Protein AF-L5L578-F1 (afdb_monomer_lite)

Radius of gyration: 30.45 Å; chains: 1; bounding box: 53×89×74 Å

Secondary structure (DSSP, 8-state):
-HHHHHHHHHHHHHHHHHHHHHHHHHHHHHHHHHHHHHHHHHHHHHHHHHHTTSPTT----HHHHHHHHHHHHHHHHHHHHSS-----HHHHHHHHHHH-SSTT-SSPTT-----S-----PPPPPP-----

Sequence (132 aa):
MFGQRRSVQALELAHMLYYRSTSNNSELLSALALRAQDEHVKEALLAHSFLARRPPGAQGPPEETSRWLQSEVENWLLAQSGCEVTFNGTRALGHLQSLTPSVGMYPPLGFPKVDPSATVTSPEAAPSSDNP

Structure (mmCIF, N/CA/C/O backbone):
data_AF-L5L578-F1
#
_entry.id   AF-L5L578-F1
#
loop_
_atom_site.group_PDB
_atom_sit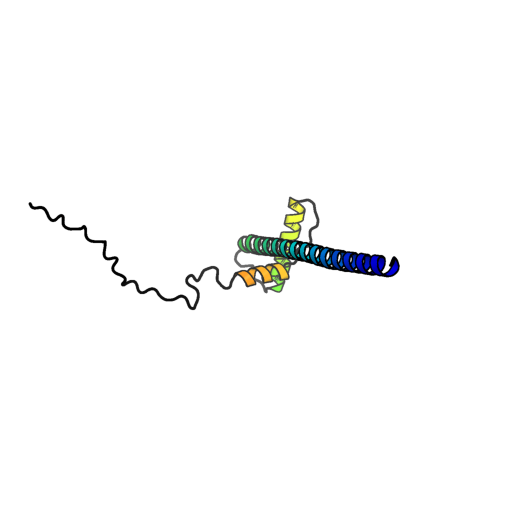e.id
_atom_site.type_symbol
_atom_site.label_atom_id
_atom_site.label_alt_id
_atom_site.label_comp_id
_atom_site.label_asym_id
_atom_site.label_entity_id
_atom_site.label_seq_id
_atom_site.pdbx_PDB_ins_code
_atom_site.Cartn_x
_atom_site.Cartn_y
_atom_site.Cartn_z
_atom_site.occupancy
_atom_site.B_iso_or_equiv
_atom_site.auth_seq_id
_atom_site.auth_comp_id
_atom_site.auth_asym_id
_atom_site.auth_atom_id
_atom_site.pdbx_PDB_model_num
ATOM 1 N N . MET A 1 1 ? 35.765 3.494 -47.975 1.00 60.72 1 MET A N 1
ATOM 2 C CA . MET A 1 1 ? 34.401 4.077 -48.019 1.00 60.72 1 MET A CA 1
ATOM 3 C C . MET A 1 1 ? 33.353 3.255 -47.257 1.00 60.72 1 MET A C 1
ATOM 5 O O . MET A 1 1 ? 32.677 3.826 -46.415 1.00 60.72 1 MET A O 1
ATOM 9 N N . PHE A 1 2 ? 33.215 1.940 -47.484 1.00 62.59 2 PHE A N 1
ATOM 10 C CA . PHE A 1 2 ? 32.187 1.116 -46.811 1.00 62.59 2 PHE A CA 1
ATOM 11 C C . PHE A 1 2 ? 32.376 0.941 -45.291 1.00 62.59 2 PHE A C 1
ATOM 13 O O . PHE A 1 2 ? 31.391 0.967 -44.559 1.00 62.59 2 PHE A O 1
ATOM 20 N N . GLY A 1 3 ? 33.618 0.818 -44.803 1.00 74.12 3 GLY A N 1
ATOM 21 C CA . GLY A 1 3 ? 33.902 0.697 -43.363 1.00 74.12 3 GLY A CA 1
ATOM 22 C C . GLY A 1 3 ? 33.492 1.933 -42.554 1.00 74.12 3 GLY A C 1
ATOM 23 O O . GLY A 1 3 ? 32.849 1.795 -41.521 1.00 74.12 3 GLY A O 1
ATOM 24 N N . GLN A 1 4 ? 33.763 3.131 -43.084 1.00 80.38 4 GLN A N 1
ATOM 25 C CA . GLN A 1 4 ? 33.389 4.408 -42.460 1.00 80.38 4 GLN A CA 1
ATOM 26 C C . GLN A 1 4 ? 31.866 4.573 -42.330 1.00 80.38 4 GLN A C 1
ATOM 28 O O . GLN A 1 4 ? 31.371 5.084 -41.336 1.00 80.38 4 GLN A O 1
ATOM 33 N N . ARG A 1 5 ? 31.096 4.134 -43.335 1.00 81.94 5 ARG A N 1
ATOM 34 C CA . ARG A 1 5 ? 29.627 4.216 -43.282 1.00 81.94 5 ARG A CA 1
ATOM 35 C C . ARG A 1 5 ? 29.043 3.242 -42.260 1.00 81.94 5 ARG A C 1
ATOM 37 O O . ARG A 1 5 ? 28.125 3.607 -41.537 1.00 81.94 5 ARG A O 1
ATOM 44 N N . ARG A 1 6 ? 29.607 2.032 -42.159 1.00 85.56 6 ARG A N 1
ATOM 45 C CA . ARG A 1 6 ? 29.201 1.045 -41.147 1.00 85.56 6 ARG A CA 1
ATOM 46 C C . ARG A 1 6 ? 29.520 1.506 -39.725 1.00 85.56 6 ARG A C 1
ATOM 48 O O . ARG A 1 6 ? 28.710 1.272 -38.838 1.00 85.56 6 ARG A O 1
ATOM 55 N N . SER A 1 7 ? 30.661 2.162 -39.501 1.00 84.94 7 SER A N 1
ATOM 56 C CA . SER A 1 7 ? 31.017 2.661 -38.167 1.00 84.94 7 SER A CA 1
ATOM 57 C C . SER A 1 7 ? 30.108 3.802 -37.708 1.00 84.94 7 SER A C 1
ATOM 59 O O . SER A 1 7 ? 29.683 3.799 -36.558 1.00 84.94 7 SER A O 1
ATOM 61 N N . VAL A 1 8 ? 29.741 4.723 -38.606 1.00 90.56 8 VAL A N 1
ATOM 62 C CA . VAL A 1 8 ? 28.771 5.791 -38.305 1.00 90.56 8 VAL A CA 1
ATOM 63 C C . VAL A 1 8 ? 27.398 5.203 -37.968 1.00 90.56 8 VAL A C 1
ATOM 65 O O . VAL A 1 8 ? 26.835 5.534 -36.931 1.00 90.56 8 VAL A O 1
ATOM 68 N N . GLN A 1 9 ? 26.906 4.255 -38.771 1.00 90.19 9 GLN A N 1
ATOM 69 C CA . GLN A 1 9 ? 25.624 3.584 -38.517 1.00 90.19 9 GLN A CA 1
ATOM 70 C C . GLN A 1 9 ? 25.616 2.799 -37.198 1.00 90.19 9 GLN A C 1
ATOM 72 O O . GLN A 1 9 ? 24.631 2.828 -36.465 1.00 90.19 9 GLN A O 1
ATOM 77 N N . ALA A 1 10 ? 26.710 2.106 -36.871 1.00 92.12 10 ALA A N 1
ATOM 78 C CA . ALA A 1 10 ? 26.834 1.388 -35.605 1.00 92.12 10 ALA A CA 1
ATOM 79 C C . ALA A 1 10 ? 26.834 2.345 -34.401 1.00 92.12 10 ALA A C 1
ATOM 81 O O . ALA A 1 10 ? 26.225 2.034 -33.380 1.00 92.12 10 ALA A O 1
ATOM 82 N N . LEU A 1 11 ? 27.473 3.514 -34.528 1.00 94.25 11 LEU A N 1
ATOM 83 C CA . LEU A 1 11 ? 27.485 4.542 -33.488 1.00 94.25 11 LEU A CA 1
ATOM 84 C C . LEU A 1 11 ? 26.102 5.183 -33.296 1.00 94.25 11 LEU A C 1
ATOM 86 O O . LEU A 1 11 ? 25.661 5.354 -32.163 1.00 94.25 11 LEU A O 1
ATOM 90 N N . GLU A 1 12 ? 25.397 5.505 -34.383 1.00 94.00 12 GLU A N 1
ATOM 91 C CA . GLU A 1 12 ? 24.021 6.018 -34.336 1.00 94.00 12 GLU A CA 1
ATOM 92 C C . GLU A 1 12 ? 23.070 5.012 -33.684 1.00 94.00 12 GLU A C 1
ATOM 94 O O . GLU A 1 12 ? 22.276 5.378 -32.815 1.00 94.00 12 GLU A O 1
ATOM 99 N N . LEU A 1 13 ? 23.188 3.731 -34.047 1.00 93.94 13 LEU A N 1
ATOM 100 C CA . LEU A 1 13 ? 22.406 2.664 -33.433 1.00 93.94 13 LEU A CA 1
ATOM 101 C C . LEU A 1 13 ? 22.742 2.515 -31.946 1.00 93.94 13 LEU A C 1
ATOM 103 O O . LEU A 1 13 ? 21.828 2.402 -31.135 1.00 93.94 13 LEU A O 1
ATOM 107 N N . ALA A 1 14 ? 24.022 2.552 -31.569 1.00 91.69 14 ALA A N 1
ATOM 108 C CA . ALA A 1 14 ? 24.434 2.480 -30.170 1.00 91.69 14 ALA A CA 1
ATOM 109 C C . ALA A 1 14 ? 23.872 3.652 -29.349 1.00 91.69 14 ALA A C 1
ATOM 111 O O . ALA A 1 14 ? 23.327 3.425 -28.270 1.00 91.69 14 ALA A O 1
ATOM 112 N N . HIS A 1 15 ? 23.921 4.881 -29.876 1.00 94.06 15 HIS A N 1
ATOM 113 C CA . HIS A 1 15 ? 23.292 6.039 -29.239 1.00 94.06 15 HIS A CA 1
ATOM 114 C C . HIS A 1 15 ? 21.777 5.869 -29.120 1.00 94.06 15 HIS A C 1
ATOM 116 O O . HIS A 1 15 ? 21.230 6.057 -28.035 1.00 94.06 15 HIS A O 1
ATOM 122 N N . MET A 1 16 ? 21.094 5.470 -30.196 1.00 93.62 16 MET A N 1
ATOM 123 C CA . MET A 1 16 ? 19.648 5.243 -30.170 1.00 93.62 16 MET A CA 1
ATOM 124 C C . MET A 1 16 ? 19.270 4.190 -29.123 1.00 93.62 16 MET A C 1
ATOM 126 O O . MET A 1 16 ? 18.361 4.417 -28.329 1.00 93.62 16 MET A O 1
ATOM 130 N N . LEU A 1 17 ? 19.971 3.053 -29.096 1.00 91.19 17 LEU A N 1
ATOM 131 C CA . LEU A 1 17 ? 19.725 1.973 -28.143 1.00 91.19 17 LEU A CA 1
ATOM 132 C C . LEU A 1 17 ? 20.005 2.414 -26.705 1.00 91.19 17 LEU A C 1
ATOM 134 O O . LEU A 1 17 ? 19.206 2.106 -25.823 1.00 91.19 17 LEU A O 1
ATOM 138 N N . TYR A 1 18 ? 21.089 3.159 -26.472 1.00 90.31 18 TYR A N 1
ATOM 139 C CA . TYR A 1 18 ? 21.411 3.710 -25.159 1.00 90.31 18 TYR A CA 1
ATOM 140 C C . TYR A 1 18 ? 20.296 4.631 -24.659 1.00 90.31 18 TYR A C 1
ATOM 142 O O . TYR A 1 18 ? 19.729 4.370 -23.602 1.00 90.31 18 TYR A O 1
ATOM 150 N N . TYR A 1 19 ? 19.917 5.646 -25.440 1.00 90.31 19 TYR A N 1
ATOM 151 C CA . TYR A 1 19 ? 18.884 6.602 -25.032 1.00 90.31 19 TYR A CA 1
ATOM 152 C C . TYR A 1 19 ? 17.493 5.974 -24.931 1.00 90.31 19 TYR A C 1
ATOM 154 O O . TYR A 1 19 ? 16.719 6.310 -24.038 1.00 90.31 19 TYR A O 1
ATOM 162 N N . ARG A 1 20 ? 17.168 5.019 -25.806 1.00 92.06 20 ARG A N 1
ATOM 163 C CA . ARG A 1 20 ? 15.906 4.280 -25.722 1.00 92.06 20 ARG A CA 1
ATOM 164 C C . ARG A 1 20 ? 15.856 3.403 -24.472 1.00 92.06 20 ARG A C 1
ATOM 166 O O . ARG A 1 20 ? 14.816 3.331 -23.826 1.00 92.06 20 ARG A O 1
ATOM 173 N N . SER A 1 21 ? 16.969 2.762 -24.121 1.00 89.44 21 SER A N 1
ATOM 174 C CA . SER A 1 21 ? 17.092 1.963 -22.901 1.00 89.44 21 SER A CA 1
ATOM 175 C C . SER A 1 21 ? 16.991 2.832 -21.648 1.00 89.44 21 SER A C 1
ATOM 177 O O . SER A 1 21 ? 16.217 2.516 -20.748 1.00 89.44 21 SER A O 1
ATOM 179 N N . THR A 1 22 ? 17.697 3.967 -21.594 1.00 88.56 22 THR A N 1
ATOM 180 C CA . THR A 1 22 ? 17.618 4.878 -20.443 1.00 88.56 22 THR A CA 1
ATOM 181 C C . THR A 1 22 ? 16.226 5.485 -20.285 1.00 88.56 22 THR A C 1
ATOM 183 O O . THR A 1 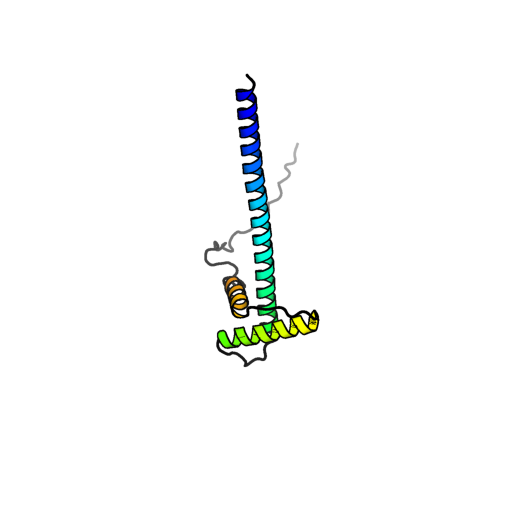22 ? 15.733 5.530 -19.160 1.00 88.56 22 THR A O 1
ATOM 186 N N . SER A 1 23 ? 15.563 5.868 -21.384 1.00 87.31 23 SER A N 1
ATOM 187 C CA . SER A 1 23 ? 14.166 6.330 -21.360 1.00 87.31 23 SER A CA 1
ATOM 188 C C . SER A 1 23 ? 13.244 5.257 -20.792 1.00 87.31 23 SER A C 1
ATOM 190 O O . SER A 1 23 ? 12.543 5.512 -19.816 1.00 87.31 23 SER A O 1
ATOM 192 N N . ASN A 1 24 ? 13.316 4.032 -21.321 1.00 90.81 24 ASN A N 1
ATOM 193 C CA . ASN A 1 24 ? 12.479 2.924 -20.864 1.00 90.81 24 ASN A CA 1
ATOM 194 C C . ASN A 1 24 ? 12.710 2.606 -19.376 1.00 90.81 24 ASN A C 1
ATOM 196 O O . ASN A 1 24 ? 11.766 2.428 -18.612 1.00 90.81 24 ASN A O 1
ATOM 200 N N . ASN A 1 25 ? 13.968 2.617 -18.929 1.00 93.00 25 ASN A N 1
ATOM 201 C CA . ASN A 1 25 ? 14.289 2.429 -17.516 1.00 93.00 25 ASN A CA 1
ATOM 202 C C . ASN A 1 25 ? 13.710 3.556 -16.651 1.00 93.00 25 ASN A C 1
ATOM 204 O O . ASN A 1 25 ? 13.188 3.288 -15.574 1.00 93.00 25 ASN A O 1
ATOM 208 N N . SER A 1 26 ? 13.769 4.807 -17.111 1.00 94.31 26 SER A N 1
ATOM 209 C CA . SER A 1 26 ? 13.208 5.944 -16.372 1.00 94.31 26 SER A CA 1
ATOM 210 C C . SER A 1 26 ? 11.680 5.886 -16.269 1.00 94.31 26 SER A C 1
ATOM 212 O O . SER A 1 26 ? 11.130 6.175 -15.208 1.00 94.31 26 SER A O 1
ATOM 214 N N . GLU A 1 27 ? 11.001 5.444 -17.330 1.00 94.31 27 GLU A N 1
ATOM 215 C CA . GLU A 1 27 ? 9.551 5.232 -17.355 1.00 94.31 27 GLU A CA 1
ATOM 216 C C . GLU A 1 27 ? 9.140 4.086 -16.425 1.00 94.31 27 GLU A C 1
ATOM 218 O O . GLU A 1 27 ? 8.190 4.211 -15.656 1.00 94.31 27 GLU A O 1
ATOM 223 N N . LEU A 1 28 ? 9.894 2.983 -16.426 1.00 95.19 28 LEU A N 1
ATOM 224 C CA . LEU A 1 28 ? 9.658 1.876 -15.504 1.00 95.19 28 LEU A CA 1
ATOM 225 C C . LEU A 1 28 ? 9.845 2.311 -14.045 1.00 95.19 28 LEU A C 1
ATOM 227 O O . LEU A 1 28 ? 9.005 2.016 -13.196 1.00 95.19 28 LEU A O 1
ATOM 231 N N . LEU A 1 29 ? 10.935 3.018 -13.743 1.00 96.38 29 LEU A N 1
ATOM 232 C CA . LEU A 1 29 ? 11.217 3.494 -12.390 1.00 96.38 29 LEU A CA 1
ATOM 233 C C . LEU A 1 29 ? 10.160 4.489 -11.906 1.00 96.38 29 LEU A C 1
ATOM 235 O O . LEU A 1 29 ? 9.750 4.413 -10.749 1.00 96.38 29 LEU A O 1
ATOM 239 N N . SER A 1 30 ? 9.683 5.384 -12.775 1.00 96.00 30 SER A N 1
ATOM 240 C CA . SER A 1 30 ? 8.613 6.316 -12.416 1.00 96.00 30 SER A CA 1
ATOM 241 C C . SER A 1 30 ? 7.294 5.584 -12.157 1.00 96.00 30 SER A C 1
ATOM 243 O O . SER A 1 30 ? 6.647 5.849 -11.144 1.00 96.00 30 SER A O 1
ATOM 245 N N . ALA A 1 31 ? 6.937 4.595 -12.982 1.00 96.44 31 ALA A N 1
ATOM 246 C CA . ALA A 1 31 ? 5.751 3.769 -12.769 1.00 96.44 31 ALA A CA 1
ATOM 247 C C . ALA A 1 31 ? 5.823 2.971 -11.455 1.00 96.44 31 ALA A C 1
ATOM 249 O O . ALA A 1 31 ? 4.843 2.913 -10.709 1.00 96.44 31 ALA A O 1
ATOM 250 N N . LEU A 1 32 ? 6.987 2.397 -11.130 1.00 97.56 32 LEU A N 1
ATOM 251 C CA . LEU A 1 32 ? 7.210 1.702 -9.860 1.00 97.56 32 LEU A CA 1
ATOM 252 C C . LEU A 1 32 ? 7.126 2.656 -8.666 1.00 97.56 32 LEU A C 1
ATOM 254 O O . LEU A 1 32 ? 6.507 2.313 -7.661 1.00 97.56 32 LEU A O 1
ATOM 258 N N . ALA A 1 33 ? 7.698 3.856 -8.775 1.00 97.06 33 ALA A N 1
ATOM 259 C CA . ALA A 1 33 ? 7.629 4.865 -7.724 1.00 97.06 33 ALA A CA 1
ATOM 260 C C . ALA A 1 33 ? 6.192 5.345 -7.477 1.00 97.06 33 ALA A C 1
ATOM 262 O O . ALA A 1 33 ? 5.802 5.522 -6.323 1.00 97.06 33 ALA A O 1
ATOM 263 N N . LEU A 1 34 ? 5.396 5.537 -8.534 1.00 96.12 34 LEU A N 1
ATOM 264 C CA . LEU A 1 34 ? 3.974 5.874 -8.418 1.00 96.12 34 LEU A CA 1
ATOM 265 C C . LEU A 1 34 ? 3.192 4.736 -7.762 1.00 96.12 34 LEU A C 1
ATOM 267 O O . LEU A 1 34 ? 2.452 4.966 -6.811 1.00 96.12 34 LEU A O 1
ATOM 271 N N . ARG A 1 35 ? 3.416 3.490 -8.194 1.00 96.81 35 ARG A N 1
ATOM 272 C CA . ARG A 1 35 ? 2.745 2.333 -7.595 1.00 96.81 35 ARG A CA 1
ATOM 273 C C . ARG A 1 35 ? 3.108 2.155 -6.123 1.00 96.81 35 ARG A C 1
ATOM 275 O O . ARG A 1 35 ? 2.227 1.872 -5.323 1.00 96.81 35 ARG A O 1
ATOM 282 N N . ALA A 1 36 ? 4.375 2.339 -5.757 1.00 94.50 36 ALA A N 1
ATOM 283 C CA . ALA A 1 36 ? 4.803 2.280 -4.363 1.00 94.50 36 ALA A CA 1
ATOM 284 C C . ALA A 1 36 ? 4.103 3.354 -3.516 1.00 94.50 36 ALA A C 1
ATOM 286 O O . ALA A 1 36 ? 3.628 3.054 -2.425 1.00 94.50 36 ALA A O 1
ATOM 287 N N . GLN A 1 37 ? 3.972 4.579 -4.035 1.00 93.75 37 GLN A N 1
ATOM 288 C CA . GLN A 1 37 ? 3.225 5.648 -3.366 1.00 93.75 37 GLN A CA 1
ATOM 289 C C . GLN A 1 37 ? 1.744 5.296 -3.185 1.00 93.75 37 GLN A C 1
ATOM 291 O O . GLN A 1 37 ? 1.216 5.481 -2.090 1.00 93.75 37 GLN A O 1
ATOM 296 N N . ASP A 1 38 ? 1.094 4.741 -4.211 1.00 95.69 38 ASP A N 1
ATOM 297 C CA . ASP A 1 38 ? -0.296 4.286 -4.105 1.00 95.69 38 ASP A CA 1
ATOM 298 C C . ASP A 1 38 ? -0.461 3.233 -3.001 1.00 95.69 38 ASP A C 1
ATOM 300 O O . ASP A 1 38 ? -1.400 3.313 -2.208 1.00 95.69 38 ASP A O 1
ATOM 304 N N . GLU A 1 39 ? 0.448 2.254 -2.918 1.00 93.94 39 GLU A N 1
ATOM 305 C CA . GLU A 1 39 ? 0.414 1.246 -1.852 1.00 93.94 39 GLU A CA 1
ATOM 306 C C . GLU A 1 39 ? 0.653 1.867 -0.468 1.00 93.94 39 GLU A C 1
ATOM 308 O O . GLU A 1 39 ? -0.080 1.556 0.471 1.00 93.94 39 GLU A O 1
ATOM 313 N N . HIS A 1 40 ? 1.586 2.817 -0.337 1.00 94.00 40 HIS A N 1
ATOM 314 C CA . HIS A 1 40 ? 1.811 3.529 0.928 1.00 94.00 40 HIS A CA 1
ATOM 315 C C . HIS A 1 40 ? 0.547 4.257 1.411 1.00 94.00 40 HIS A C 1
ATOM 317 O O . HIS A 1 40 ? 0.205 4.203 2.595 1.00 94.00 40 HIS A O 1
ATOM 323 N N . VAL A 1 41 ? -0.166 4.932 0.502 1.00 94.62 41 VAL A N 1
ATOM 324 C CA . VAL A 1 41 ? -1.402 5.658 0.831 1.00 94.62 41 VAL A CA 1
ATOM 325 C C . VAL A 1 41 ? -2.502 4.689 1.258 1.00 94.62 41 VAL A C 1
ATOM 327 O O . VAL A 1 41 ? -3.169 4.933 2.265 1.00 94.62 41 VAL A O 1
ATOM 330 N N . LYS A 1 42 ? -2.678 3.570 0.546 1.00 95.75 42 LYS A N 1
ATOM 331 C CA . LYS A 1 42 ? -3.658 2.538 0.925 1.00 95.75 42 LYS A CA 1
ATOM 332 C C . LYS A 1 42 ? -3.377 1.993 2.319 1.00 95.75 42 LYS A C 1
ATOM 334 O O . LYS A 1 42 ? -4.295 1.892 3.129 1.00 95.75 42 LYS A O 1
ATOM 339 N N . GLU A 1 43 ? -2.118 1.690 2.618 1.00 96.31 43 GLU A N 1
ATOM 340 C CA . GLU A 1 43 ? -1.713 1.195 3.931 1.00 96.31 43 GLU A CA 1
ATOM 341 C C . GLU A 1 43 ? -1.997 2.202 5.045 1.00 96.31 43 GLU A C 1
ATOM 343 O O . GLU A 1 43 ? -2.563 1.831 6.074 1.00 96.31 43 GLU A O 1
ATOM 348 N N . ALA A 1 44 ? -1.682 3.482 4.828 1.00 95.62 44 ALA A N 1
ATOM 349 C CA . ALA A 1 44 ? -1.965 4.538 5.796 1.00 95.62 44 ALA A CA 1
ATOM 350 C C . ALA A 1 44 ? -3.476 4.720 6.038 1.00 95.62 44 ALA A C 1
ATOM 352 O O . ALA A 1 44 ? -3.906 4.877 7.183 1.00 95.62 44 ALA A O 1
ATOM 353 N N . LEU A 1 45 ? -4.296 4.658 4.983 1.00 95.56 45 LEU A N 1
ATOM 354 C CA . LEU A 1 45 ? -5.756 4.754 5.088 1.00 95.56 45 LEU A CA 1
ATOM 355 C C . LEU A 1 45 ? -6.363 3.555 5.825 1.00 95.56 45 LEU A C 1
ATOM 357 O O . LEU A 1 45 ? -7.239 3.728 6.679 1.00 95.56 45 LEU A O 1
ATOM 361 N N . LEU A 1 46 ? -5.891 2.341 5.536 1.00 96.38 46 LEU A N 1
ATOM 362 C CA . LEU A 1 46 ? -6.303 1.139 6.260 1.00 96.38 46 LEU A CA 1
ATOM 363 C C . LEU A 1 46 ? -5.902 1.238 7.734 1.00 96.38 46 LEU A C 1
ATOM 365 O O . LEU A 1 46 ? -6.750 1.063 8.606 1.00 96.38 46 LEU A O 1
ATOM 369 N N . ALA A 1 47 ? -4.662 1.633 8.031 1.00 95.56 47 ALA A N 1
ATOM 370 C CA . ALA A 1 47 ? -4.222 1.857 9.404 1.00 95.56 47 ALA A CA 1
ATOM 371 C C . ALA A 1 47 ? -5.126 2.856 10.137 1.00 95.56 47 ALA A C 1
ATOM 373 O O . ALA A 1 47 ? -5.656 2.546 11.203 1.00 95.56 47 ALA A O 1
ATOM 374 N N . HIS A 1 48 ? -5.367 4.027 9.546 1.00 94.69 48 HIS A N 1
ATOM 375 C CA . HIS A 1 48 ? -6.199 5.060 10.155 1.00 94.69 48 HIS A CA 1
ATOM 376 C C . HIS A 1 48 ? -7.640 4.585 10.401 1.00 94.69 48 HIS A C 1
ATOM 378 O O . HIS A 1 48 ? -8.166 4.725 11.505 1.00 94.69 48 HIS A O 1
ATOM 384 N N . SER A 1 49 ? -8.272 3.982 9.391 1.00 95.12 49 SER A N 1
ATOM 385 C CA . SER A 1 49 ? -9.677 3.560 9.460 1.00 95.12 49 SER A CA 1
ATOM 386 C C . SER A 1 49 ? -9.930 2.416 10.446 1.00 95.12 49 SER A C 1
ATOM 388 O O . SER A 1 49 ? -10.985 2.365 11.082 1.00 95.12 49 SER A O 1
ATOM 390 N N . PHE A 1 50 ? -8.989 1.484 10.601 1.00 95.00 50 PHE A N 1
ATOM 391 C CA . PHE A 1 50 ? -9.105 0.410 11.588 1.00 95.00 50 PHE A CA 1
ATOM 392 C C . PHE A 1 50 ? -8.798 0.908 12.998 1.00 95.00 50 PHE A C 1
ATOM 394 O O . PHE A 1 50 ? -9.549 0.599 13.922 1.00 95.00 50 PHE A O 1
ATOM 401 N N . LEU A 1 51 ? -7.775 1.750 13.168 1.00 92.56 51 LEU A N 1
ATOM 402 C CA . LEU A 1 51 ? -7.482 2.362 14.466 1.00 92.56 51 LEU A CA 1
ATOM 403 C C . LEU A 1 51 ? -8.649 3.214 14.980 1.00 92.56 51 LEU A C 1
ATOM 405 O O . LEU A 1 51 ? -8.955 3.151 16.168 1.00 92.56 51 LEU A O 1
ATOM 409 N N . ALA A 1 52 ? -9.346 3.943 14.103 1.00 91.12 52 ALA A N 1
ATOM 410 C CA . ALA A 1 52 ? -10.524 4.734 14.468 1.00 91.12 52 ALA A CA 1
ATOM 411 C C . ALA A 1 52 ? -11.704 3.886 14.984 1.00 91.12 52 ALA A C 1
ATOM 413 O O . ALA A 1 52 ? -12.549 4.391 15.719 1.00 91.12 52 ALA A O 1
ATOM 414 N N . ARG A 1 53 ? -11.768 2.598 14.617 1.00 90.31 53 ARG A N 1
ATOM 415 C CA . ARG A 1 53 ? -12.808 1.649 15.055 1.00 90.31 53 ARG A CA 1
ATOM 416 C C . ARG A 1 53 ? -12.391 0.814 16.267 1.00 90.31 53 ARG A C 1
ATOM 418 O O . ARG A 1 53 ? -13.189 0.018 16.760 1.00 90.31 53 ARG A O 1
ATOM 425 N N . ARG A 1 54 ? -11.152 0.963 16.743 1.00 86.19 54 ARG A N 1
ATOM 426 C CA . ARG A 1 54 ? -10.619 0.158 17.842 1.00 86.19 54 ARG A CA 1
ATOM 427 C C . ARG A 1 54 ? -11.342 0.502 19.156 1.00 86.19 54 ARG A C 1
ATOM 429 O O . ARG A 1 54 ? -11.473 1.686 19.469 1.00 86.19 54 ARG A O 1
ATOM 436 N N . PRO A 1 55 ? -11.779 -0.495 19.952 1.00 83.50 55 PRO A N 1
ATOM 437 C CA . PRO A 1 55 ? -12.460 -0.247 21.219 1.00 83.50 55 PRO A CA 1
ATOM 438 C C . PRO A 1 55 ? -11.649 0.660 22.167 1.00 83.50 55 PRO A C 1
ATOM 440 O O . PRO A 1 55 ? -10.442 0.433 22.338 1.00 83.50 55 PRO A O 1
ATOM 443 N N . PRO A 1 56 ? -12.284 1.656 22.820 1.00 71.88 56 PRO A N 1
ATOM 444 C CA . PRO A 1 56 ? -11.620 2.504 23.806 1.00 71.88 56 PRO A CA 1
ATOM 445 C C . PRO A 1 56 ? -11.084 1.647 24.959 1.00 71.88 56 PRO A C 1
ATOM 447 O O . PRO A 1 56 ? -11.834 0.895 25.574 1.00 71.88 56 PRO A O 1
ATOM 450 N N . GLY A 1 57 ? -9.783 1.742 25.242 1.00 67.31 57 GLY A N 1
ATOM 451 C CA . GLY A 1 57 ? -9.115 0.966 26.297 1.00 67.31 57 GLY A CA 1
ATOM 452 C C . GLY A 1 57 ? -8.210 -0.159 25.794 1.00 67.31 57 GLY A C 1
ATOM 453 O O . GLY A 1 57 ? -7.377 -0.644 26.549 1.00 67.31 57 GLY A O 1
ATOM 454 N N . ALA A 1 58 ? -8.270 -0.510 24.508 1.00 67.12 58 ALA A N 1
ATOM 455 C CA . ALA A 1 58 ? -7.334 -1.452 23.895 1.00 67.12 58 ALA A CA 1
ATOM 456 C C . ALA A 1 58 ? -6.016 -0.775 23.467 1.00 67.12 58 ALA A C 1
ATOM 458 O O . ALA A 1 58 ? -5.478 -1.105 22.419 1.00 67.12 58 ALA A O 1
ATOM 459 N N . GLN A 1 59 ? -5.496 0.209 24.207 1.00 69.06 59 GLN A N 1
ATOM 460 C CA . GLN A 1 59 ? -4.203 0.814 23.866 1.00 69.06 59 GLN A CA 1
ATOM 461 C C . GLN A 1 59 ? -3.069 -0.029 24.449 1.00 69.06 59 GLN A C 1
ATOM 463 O O . GLN A 1 59 ? -2.751 0.065 25.629 1.00 69.06 59 GLN A O 1
ATOM 468 N N . GLY A 1 60 ? -2.502 -0.886 23.603 1.00 75.88 60 GLY A N 1
ATOM 469 C CA . GLY A 1 60 ? -1.292 -1.648 23.899 1.00 75.88 60 GLY A CA 1
ATOM 470 C C . GLY A 1 60 ? -0.042 -1.008 23.281 1.00 75.88 60 GLY A C 1
ATOM 471 O O . GLY A 1 60 ? -0.155 -0.039 22.522 1.00 75.88 60 GLY A O 1
ATOM 472 N N . PRO A 1 61 ? 1.146 -1.570 23.557 1.00 84.94 61 PRO A N 1
ATOM 473 C CA . PRO A 1 61 ? 2.397 -1.237 22.882 1.00 84.94 61 PRO A CA 1
ATOM 474 C C . PRO A 1 61 ? 2.259 -1.165 21.347 1.00 84.94 61 PRO A C 1
ATOM 476 O O . PRO A 1 61 ? 1.377 -1.813 20.761 1.00 84.94 61 PRO A O 1
ATOM 479 N N . PRO A 1 62 ? 3.130 -0.407 20.658 1.00 83.56 62 PRO A N 1
ATOM 480 C CA . PRO A 1 62 ? 3.075 -0.271 19.204 1.00 83.56 62 PRO A CA 1
ATOM 481 C C . PRO A 1 62 ? 3.195 -1.619 18.474 1.00 83.56 62 PRO A C 1
ATOM 483 O O . PRO A 1 62 ? 2.537 -1.808 17.454 1.00 83.56 62 PRO A O 1
ATOM 486 N N . GLU A 1 63 ? 3.935 -2.587 19.018 1.00 88.75 63 GLU A N 1
ATOM 487 C CA . GLU A 1 63 ? 4.095 -3.936 18.455 1.00 88.75 63 GLU A CA 1
ATOM 488 C C . GLU A 1 63 ? 2.846 -4.815 18.609 1.00 88.75 63 GLU A C 1
ATOM 490 O O . GLU A 1 63 ? 2.617 -5.735 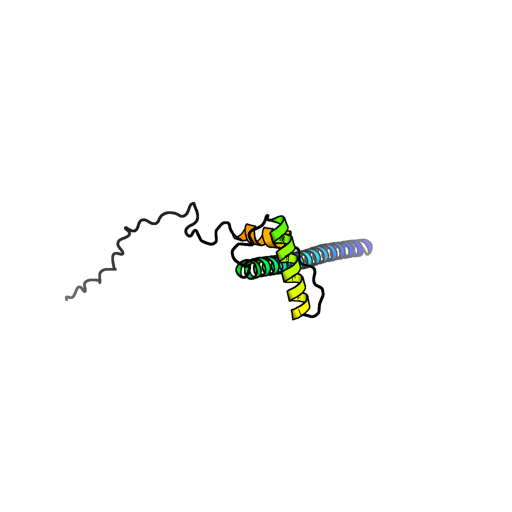17.822 1.00 88.75 63 GLU A O 1
ATOM 495 N N . GLU A 1 64 ? 2.049 -4.594 19.653 1.00 90.81 64 GLU A N 1
ATOM 496 C CA . GLU A 1 64 ? 0.750 -5.260 19.799 1.00 90.81 64 GLU A CA 1
ATOM 497 C C . GLU A 1 64 ? -0.275 -4.623 18.869 1.00 90.81 64 GLU A C 1
ATOM 499 O O . GLU A 1 64 ? -1.059 -5.315 18.225 1.00 90.81 64 GLU A O 1
ATOM 504 N N . THR A 1 65 ? -0.224 -3.297 18.752 1.00 92.00 65 THR A N 1
ATOM 505 C CA . THR A 1 65 ? -1.071 -2.538 17.835 1.00 92.00 65 THR A CA 1
ATOM 506 C C . THR A 1 65 ? -0.796 -2.905 16.380 1.00 92.00 65 THR A C 1
ATOM 508 O O . THR A 1 65 ? -1.749 -3.068 15.622 1.00 92.00 65 THR A O 1
ATOM 511 N N . SER A 1 66 ? 0.468 -3.088 15.986 1.00 94.25 66 SER A N 1
ATOM 512 C CA . SER A 1 66 ? 0.827 -3.487 14.622 1.00 94.25 66 SER A CA 1
ATOM 513 C C . SER A 1 66 ? 0.341 -4.896 14.286 1.00 94.25 66 SER A C 1
ATOM 515 O O . SER A 1 66 ? -0.246 -5.090 13.225 1.00 94.25 66 SER A O 1
ATOM 517 N N . ARG A 1 67 ? 0.521 -5.859 15.200 1.00 95.00 67 ARG A N 1
ATOM 518 C CA . ARG A 1 67 ? 0.041 -7.239 15.031 1.00 95.00 67 ARG A CA 1
ATOM 519 C C . ARG A 1 67 ? -1.479 -7.317 14.979 1.00 95.00 67 ARG A C 1
ATOM 521 O O . ARG A 1 67 ? -2.017 -7.981 14.103 1.00 95.00 67 ARG A O 1
ATOM 528 N N . TRP A 1 68 ? -2.166 -6.610 15.877 1.00 95.00 68 TRP A N 1
ATOM 529 C CA . TRP A 1 68 ? -3.626 -6.519 15.856 1.00 95.00 68 TRP A CA 1
ATOM 530 C C . TRP A 1 68 ? -4.126 -5.921 14.538 1.00 95.00 68 TRP A C 1
ATOM 532 O O . TRP A 1 68 ? -4.993 -6.501 13.891 1.00 95.00 68 TRP A O 1
ATOM 542 N N . LEU A 1 69 ? -3.544 -4.792 14.118 1.00 95.50 69 LEU A N 1
ATOM 543 C CA . LEU A 1 69 ? -3.921 -4.123 12.876 1.00 95.50 69 LEU A CA 1
ATOM 544 C C . LEU A 1 69 ? -3.722 -5.047 11.673 1.00 95.50 69 LEU A C 1
ATOM 546 O O . LEU A 1 69 ? -4.580 -5.098 10.799 1.00 95.50 69 LEU A O 1
ATOM 550 N N . GLN A 1 70 ? -2.608 -5.780 11.645 1.00 97.00 70 GLN A N 1
ATOM 551 C CA . GLN A 1 70 ? -2.332 -6.755 10.602 1.00 97.00 70 GLN A CA 1
ATOM 552 C C . GLN A 1 70 ? -3.423 -7.821 10.524 1.00 97.00 70 GLN A C 1
ATOM 554 O O . GLN A 1 70 ? -4.075 -7.921 9.490 1.00 97.00 70 GLN A O 1
ATOM 559 N N . SER A 1 71 ? -3.688 -8.543 11.611 1.00 96.44 71 SER A N 1
ATOM 560 C CA . SER A 1 71 ? -4.691 -9.610 11.600 1.00 96.44 71 SER A CA 1
ATOM 561 C C . SER A 1 71 ? -6.085 -9.109 11.207 1.00 96.44 71 SER A C 1
ATOM 563 O O . SER A 1 71 ? -6.779 -9.762 10.433 1.00 96.44 71 SER A O 1
ATOM 565 N N . GLU A 1 72 ? -6.505 -7.944 11.707 1.00 96.75 72 GLU A N 1
ATOM 566 C CA . GLU A 1 72 ? -7.826 -7.384 11.395 1.00 96.75 72 GLU A CA 1
ATOM 567 C C . GLU A 1 72 ? -7.959 -6.972 9.926 1.00 96.75 72 GLU A C 1
ATOM 569 O O . GLU A 1 72 ? -8.985 -7.236 9.295 1.00 96.75 72 GLU A O 1
ATOM 574 N N . VAL A 1 73 ? -6.928 -6.335 9.366 1.00 97.19 73 VAL A N 1
ATOM 575 C CA . VAL A 1 73 ? -6.937 -5.899 7.966 1.00 97.19 73 VAL A CA 1
ATOM 576 C C . VAL A 1 73 ? -6.861 -7.098 7.025 1.00 97.19 73 VAL A C 1
ATOM 578 O O . VAL A 1 73 ? -7.632 -7.148 6.070 1.00 97.19 73 VAL A O 1
ATOM 581 N N . GLU A 1 74 ? -5.988 -8.074 7.291 1.00 97.75 74 GLU A N 1
ATOM 582 C CA . GLU A 1 74 ? -5.864 -9.289 6.473 1.00 97.75 74 GLU A CA 1
ATOM 583 C C . GLU A 1 74 ? -7.170 -10.096 6.480 1.00 97.75 74 GLU A C 1
ATOM 585 O O . GLU A 1 74 ? -7.675 -10.461 5.417 1.00 97.75 74 GLU A O 1
ATOM 590 N N . ASN A 1 75 ? -7.787 -10.284 7.652 1.00 97.44 75 ASN A N 1
ATOM 591 C CA . ASN A 1 75 ? -9.078 -10.965 7.764 1.00 97.44 75 ASN A CA 1
ATOM 592 C C . ASN A 1 75 ? -10.193 -10.218 7.024 1.00 97.44 75 ASN A C 1
ATOM 594 O O . ASN A 1 75 ? -11.017 -10.838 6.350 1.00 97.44 75 ASN A O 1
ATOM 598 N N . TRP A 1 76 ? -10.230 -8.887 7.127 1.00 97.25 76 TRP A N 1
ATOM 599 C CA . TRP A 1 76 ? -11.207 -8.078 6.403 1.00 97.25 76 TRP A CA 1
ATOM 600 C C . TRP A 1 76 ? -10.996 -8.142 4.886 1.00 97.25 76 TRP A C 1
ATOM 602 O O . TRP A 1 76 ? -11.967 -8.294 4.146 1.00 97.25 76 TRP A O 1
ATOM 612 N N . LEU A 1 77 ? -9.747 -8.076 4.412 1.00 96.62 77 LEU A N 1
ATOM 613 C CA . LEU A 1 77 ? -9.414 -8.212 2.992 1.00 96.62 77 LEU A CA 1
ATOM 614 C C . LEU A 1 77 ? -9.812 -9.589 2.460 1.00 96.62 77 LEU A C 1
ATOM 616 O O . LEU A 1 77 ? -10.415 -9.666 1.388 1.00 96.62 77 LEU A O 1
ATOM 620 N N . LEU A 1 78 ? -9.550 -10.652 3.221 1.00 97.75 78 LEU A N 1
ATOM 621 C CA .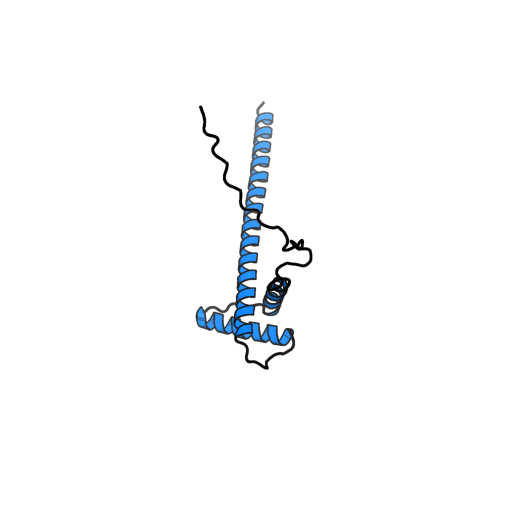 LEU A 1 78 ? -9.971 -12.005 2.876 1.00 97.75 78 LEU A CA 1
ATOM 622 C C . LEU A 1 78 ? -11.498 -12.109 2.800 1.00 97.75 78 LEU A C 1
ATOM 624 O O . LEU A 1 78 ? -12.027 -12.625 1.819 1.00 97.75 78 LEU A O 1
ATOM 628 N N . ALA A 1 79 ? -12.216 -11.569 3.786 1.00 97.81 79 ALA A N 1
ATOM 629 C CA . ALA A 1 79 ? -13.677 -11.584 3.799 1.00 97.81 79 ALA A CA 1
ATOM 630 C C . ALA A 1 79 ? -14.288 -10.775 2.642 1.00 97.81 79 ALA A C 1
ATOM 632 O O . ALA A 1 79 ? -15.308 -11.172 2.081 1.00 97.81 79 ALA A O 1
ATOM 633 N N . GLN A 1 80 ? -13.672 -9.649 2.275 1.00 96.94 80 GLN A N 1
ATOM 634 C CA . GLN A 1 80 ? -14.211 -8.736 1.271 1.00 96.94 80 GLN A CA 1
ATOM 635 C C . GLN A 1 80 ? -13.866 -9.146 -0.167 1.00 96.94 80 GLN A C 1
ATOM 637 O O . GLN A 1 80 ? -14.663 -8.916 -1.076 1.00 96.94 80 GLN A O 1
ATOM 642 N N . SER A 1 81 ? -12.672 -9.703 -0.386 1.00 95.62 81 SER A N 1
ATOM 643 C CA . SER A 1 81 ? -12.149 -10.015 -1.725 1.00 95.62 81 SER A CA 1
ATOM 644 C C . SER A 1 81 ? -12.055 -11.510 -2.033 1.00 95.62 81 SER A C 1
ATOM 646 O O . SER A 1 81 ? -11.964 -11.877 -3.201 1.00 95.62 81 SER A O 1
ATOM 648 N N . GLY A 1 82 ? -12.063 -12.373 -1.014 1.00 96.62 82 GLY A N 1
ATOM 649 C CA . GLY A 1 82 ? -11.770 -13.801 -1.150 1.00 96.62 82 GLY A CA 1
ATOM 650 C C . GLY A 1 82 ? -10.286 -14.121 -1.365 1.00 96.62 82 GLY A C 1
ATOM 651 O O . GLY A 1 82 ? -9.939 -15.290 -1.518 1.00 96.62 82 GLY A O 1
ATOM 652 N N . CYS A 1 83 ? -9.410 -13.113 -1.373 1.00 95.38 83 CYS A N 1
ATOM 653 C CA . CYS A 1 83 ? -7.976 -13.273 -1.578 1.00 95.38 83 CYS A CA 1
ATOM 654 C C . CYS A 1 83 ? -7.213 -13.147 -0.259 1.00 95.38 83 CYS A C 1
ATOM 656 O O . CYS A 1 83 ? -7.443 -12.222 0.521 1.00 95.38 83 CYS A O 1
ATOM 658 N N . GLU A 1 84 ? -6.245 -14.035 -0.053 1.00 96.12 84 GLU A N 1
ATOM 659 C CA . GLU A 1 84 ? -5.261 -13.896 1.016 1.00 96.12 84 GLU A CA 1
ATOM 660 C C . GLU A 1 84 ? -4.253 -12.807 0.622 1.00 96.12 84 GLU A C 1
ATOM 662 O O . GLU A 1 84 ? -3.472 -12.964 -0.319 1.00 96.12 84 GLU A O 1
ATOM 667 N N . VAL A 1 85 ? -4.313 -11.666 1.307 1.00 94.75 85 VAL A N 1
ATOM 668 C CA . VAL A 1 85 ? -3.435 -10.517 1.067 1.00 94.75 85 VAL A CA 1
ATOM 669 C C . VAL A 1 85 ? -2.615 -10.270 2.319 1.00 94.75 85 VAL A C 1
ATOM 671 O O . VAL A 1 85 ? -3.180 -10.082 3.389 1.00 94.75 85 VAL A O 1
ATOM 674 N N . THR A 1 86 ? -1.292 -10.218 2.179 1.00 95.56 86 THR A N 1
ATOM 675 C CA . THR A 1 86 ? -0.393 -9.884 3.288 1.00 95.56 86 THR A CA 1
ATOM 676 C C . THR A 1 86 ? -0.386 -8.381 3.537 1.00 95.56 86 THR A C 1
ATOM 678 O O . THR A 1 86 ? -0.119 -7.604 2.614 1.00 95.56 86 THR A O 1
ATOM 681 N N . PHE A 1 87 ? -0.580 -7.967 4.781 1.00 96.44 87 PHE A N 1
ATOM 682 C CA . PHE A 1 87 ? -0.539 -6.572 5.197 1.00 96.44 87 PHE A CA 1
ATOM 683 C C . PHE A 1 87 ? 0.542 -6.365 6.261 1.00 96.44 87 PHE A C 1
ATOM 685 O O . PHE A 1 87 ? 0.620 -7.094 7.242 1.00 96.44 87 PHE A O 1
ATOM 692 N N . ASN A 1 88 ? 1.388 -5.345 6.113 1.00 96.12 88 ASN A N 1
ATOM 693 C CA . ASN A 1 88 ? 2.427 -5.060 7.101 1.00 96.12 88 ASN A CA 1
ATOM 694 C C . ASN A 1 88 ? 1.968 -3.961 8.063 1.00 96.12 88 ASN A C 1
ATOM 696 O O . ASN A 1 88 ? 2.083 -2.770 7.767 1.00 96.12 88 ASN A O 1
ATOM 700 N N . GLY A 1 89 ? 1.491 -4.365 9.242 1.00 95.25 89 GLY A N 1
ATOM 701 C CA . GLY A 1 89 ? 1.003 -3.432 10.258 1.00 95.25 89 GLY A CA 1
ATOM 702 C C . GLY A 1 89 ? 2.058 -2.422 10.715 1.00 95.25 89 GLY A C 1
ATOM 703 O O . GLY A 1 89 ? 1.756 -1.242 10.869 1.00 95.25 89 GLY A O 1
ATOM 704 N N . THR A 1 90 ? 3.313 -2.845 10.879 1.00 95.69 90 THR A N 1
ATOM 705 C CA . THR A 1 90 ? 4.402 -1.961 11.326 1.00 95.69 90 THR A CA 1
ATOM 706 C C . THR A 1 90 ? 4.706 -0.879 10.290 1.00 95.69 90 THR A C 1
ATOM 708 O O . THR A 1 90 ? 4.825 0.296 10.636 1.00 95.69 90 THR A O 1
ATOM 711 N N . ARG A 1 91 ? 4.783 -1.259 9.009 1.00 95.50 91 ARG A N 1
ATOM 712 C CA . ARG A 1 91 ? 5.003 -0.332 7.893 1.00 95.50 91 ARG A CA 1
ATOM 713 C C . ARG A 1 91 ? 3.846 0.659 7.765 1.00 95.50 91 ARG A C 1
ATOM 715 O O . ARG A 1 91 ? 4.091 1.860 7.698 1.00 95.50 91 ARG A O 1
ATOM 722 N N . ALA A 1 92 ? 2.607 0.176 7.829 1.00 95.81 92 ALA A N 1
ATOM 723 C CA . ALA A 1 92 ? 1.414 1.009 7.735 1.00 95.81 92 ALA A CA 1
ATOM 724 C C . ALA A 1 92 ? 1.318 2.044 8.872 1.00 95.81 92 ALA A C 1
ATOM 726 O O . ALA A 1 92 ? 1.002 3.210 8.631 1.00 95.81 92 ALA A O 1
ATOM 727 N N . LEU A 1 93 ? 1.653 1.651 10.107 1.00 94.00 93 LEU A N 1
ATOM 728 C CA . LEU A 1 93 ? 1.751 2.581 11.237 1.00 94.00 93 LEU A CA 1
ATOM 729 C C . LEU A 1 93 ? 2.863 3.613 11.033 1.00 94.00 93 LEU A C 1
ATOM 731 O O . LEU A 1 93 ? 2.655 4.785 11.335 1.00 94.00 93 LEU A O 1
ATOM 735 N N . GLY A 1 94 ? 4.014 3.206 10.491 1.00 93.38 94 GLY A N 1
ATOM 736 C CA . GLY A 1 94 ? 5.092 4.127 10.126 1.00 93.38 94 GLY A CA 1
ATOM 737 C C . GLY A 1 94 ? 4.653 5.153 9.077 1.00 93.38 94 GLY A C 1
ATOM 738 O O . GLY A 1 94 ? 4.897 6.348 9.246 1.00 93.38 94 GLY A O 1
ATOM 739 N N . HIS A 1 95 ? 3.933 4.717 8.037 1.00 93.44 95 HIS A N 1
ATOM 740 C CA . HIS A 1 95 ? 3.333 5.616 7.048 1.00 93.44 95 HIS A CA 1
ATOM 741 C C . HIS A 1 95 ? 2.355 6.594 7.700 1.00 93.44 95 HIS A C 1
ATOM 743 O O . HIS A 1 95 ? 2.461 7.799 7.479 1.00 93.44 95 HIS A O 1
ATOM 749 N N . LEU A 1 96 ? 1.463 6.114 8.568 1.00 91.88 96 LEU A N 1
ATOM 750 C CA . LEU A 1 96 ? 0.520 6.978 9.271 1.00 91.88 96 LEU A CA 1
ATOM 751 C C . LEU A 1 96 ? 1.234 8.009 10.160 1.00 91.88 96 LEU A C 1
ATOM 753 O O . LEU A 1 96 ? 0.915 9.190 10.094 1.00 91.88 96 LEU A O 1
ATOM 757 N N . GLN A 1 97 ? 2.243 7.593 10.931 1.00 90.38 97 GLN A N 1
ATOM 758 C CA . GLN A 1 97 ? 3.053 8.491 11.762 1.00 90.38 97 GLN A CA 1
ATOM 759 C C . GLN A 1 97 ? 3.784 9.554 10.937 1.00 90.38 97 GLN A C 1
ATOM 761 O O . GLN A 1 97 ? 3.887 10.692 11.387 1.00 90.38 97 GLN A O 1
ATOM 766 N N . SER A 1 98 ? 4.253 9.210 9.733 1.00 87.94 98 SER A N 1
ATOM 767 C CA . SER A 1 98 ? 4.915 10.157 8.827 1.00 87.94 98 SER A CA 1
ATOM 768 C C . SER A 1 98 ? 3.982 11.244 8.277 1.00 87.94 98 SER A C 1
ATOM 770 O O . SER A 1 98 ? 4.459 12.310 7.897 1.00 87.94 98 SER A O 1
ATOM 772 N N . LEU A 1 99 ? 2.664 11.004 8.277 1.00 83.94 99 LEU A N 1
ATOM 773 C CA . LEU A 1 99 ? 1.638 11.982 7.894 1.00 83.94 99 LEU A CA 1
ATOM 774 C C . LEU A 1 99 ? 1.203 12.874 9.068 1.00 83.94 99 LEU A C 1
ATOM 776 O O . LEU A 1 99 ? 0.707 13.978 8.858 1.00 83.94 99 LEU A O 1
ATOM 780 N N . THR A 1 100 ? 1.416 12.432 10.308 1.00 72.00 100 THR A N 1
ATOM 781 C CA . THR A 1 100 ? 1.010 13.157 11.521 1.00 72.00 100 THR A CA 1
ATOM 782 C C . THR A 1 100 ? 1.799 14.444 11.848 1.00 72.00 100 THR A C 1
ATOM 784 O O . THR A 1 100 ? 1.245 15.263 12.586 1.00 72.00 100 THR A O 1
ATOM 787 N N . PRO A 1 101 ? 3.012 14.756 11.333 1.00 59.00 101 PRO A N 1
ATOM 788 C CA . PRO A 1 101 ? 3.649 16.034 11.618 1.00 59.00 101 PRO A CA 1
ATOM 789 C C . PRO A 1 101 ? 3.076 17.111 10.683 1.00 59.00 101 PRO A C 1
ATOM 791 O O . PRO A 1 101 ? 3.744 17.513 9.738 1.00 59.00 101 PRO A O 1
ATOM 794 N N . SER A 1 102 ? 1.817 17.524 10.908 1.00 53.38 102 SER A N 1
ATOM 795 C CA . SER A 1 102 ? 1.190 18.811 10.497 1.00 53.38 102 SER A CA 1
ATOM 796 C C . SER A 1 102 ? -0.331 18.757 10.280 1.00 53.38 102 SER A C 1
ATOM 798 O O . SER A 1 102 ? -0.930 19.806 10.037 1.00 53.38 102 SER A O 1
ATOM 800 N N . VAL A 1 103 ? -0.997 17.603 10.417 1.00 51.47 103 VAL A N 1
ATOM 801 C CA . VAL A 1 103 ? -2.472 17.531 10.361 1.00 51.47 103 VAL A CA 1
ATOM 802 C C . VAL A 1 103 ? -3.058 18.194 11.618 1.00 51.47 103 VAL A C 1
ATOM 804 O O . VAL A 1 103 ? -3.332 17.535 12.614 1.00 51.47 103 VAL A O 1
ATOM 807 N N . GLY A 1 104 ? -3.189 19.525 11.604 1.00 53.09 104 GLY A N 1
ATOM 808 C CA . GLY A 1 104 ? -3.889 20.295 12.641 1.00 53.09 104 GLY A CA 1
ATOM 809 C C . GLY A 1 104 ? -3.224 21.587 13.128 1.00 53.09 104 GLY A C 1
ATOM 810 O O . GLY A 1 104 ? -3.874 22.341 13.844 1.00 53.09 104 GLY A O 1
ATOM 811 N N . MET A 1 105 ? -1.983 21.901 12.744 1.00 54.16 105 MET A N 1
ATOM 812 C CA . MET A 1 105 ? -1.349 23.184 13.096 1.00 54.16 105 MET A CA 1
ATOM 813 C C . MET A 1 105 ? -1.153 24.025 11.844 1.00 54.16 105 MET A C 1
ATOM 815 O O . MET A 1 105 ? -0.054 24.147 11.305 1.00 54.16 105 MET A O 1
ATOM 819 N N . TYR A 1 106 ? -2.268 24.594 11.384 1.00 47.81 106 TYR A N 1
ATOM 820 C CA . TYR A 1 106 ? -2.216 25.773 10.541 1.00 47.81 106 TYR A CA 1
ATOM 821 C C . TYR A 1 106 ? -2.313 27.024 11.431 1.00 47.81 106 TYR A C 1
ATOM 823 O O . TYR A 1 106 ? -3.225 27.107 12.256 1.00 47.81 106 TYR A O 1
ATOM 831 N N . PRO A 1 107 ? -1.414 28.003 11.267 1.00 56.31 107 PRO A N 1
ATOM 832 C CA . PRO A 1 107 ? -0.306 27.999 10.322 1.00 56.31 107 PRO A CA 1
ATOM 833 C C . PRO A 1 107 ? 0.937 27.267 10.890 1.00 56.31 107 PRO A C 1
ATOM 835 O O . PRO A 1 107 ? 1.134 27.254 12.108 1.00 56.31 107 PRO A O 1
ATOM 838 N N . PRO A 1 108 ? 1.777 26.642 10.043 1.00 63.56 108 PRO A N 1
ATOM 839 C CA . PRO A 1 108 ? 2.971 25.940 10.504 1.00 63.56 108 PRO A CA 1
ATOM 840 C C . PRO A 1 108 ? 3.994 26.891 11.141 1.00 63.56 108 PRO A C 1
ATOM 842 O O . PRO A 1 108 ? 4.021 28.095 10.870 1.00 63.56 108 PRO A O 1
ATOM 845 N N . LEU A 1 109 ? 4.849 26.333 12.004 1.00 60.41 109 LEU A N 1
ATOM 846 C CA . LEU A 1 109 ? 5.921 27.063 12.686 1.00 60.41 109 LEU A CA 1
ATOM 847 C C . LEU A 1 109 ? 6.822 27.753 11.647 1.00 60.41 109 LEU A C 1
ATOM 849 O O . LEU A 1 109 ? 7.512 27.087 10.882 1.00 60.41 109 LEU A O 1
ATOM 853 N N . GLY A 1 110 ? 6.783 29.088 11.615 1.00 61.28 110 GLY A N 1
ATOM 854 C CA . GLY A 1 110 ? 7.510 29.916 10.643 1.00 61.28 110 GLY A CA 1
ATOM 855 C C . GLY A 1 110 ? 6.629 30.700 9.667 1.00 61.28 110 GLY A C 1
ATOM 856 O O . GLY A 1 110 ? 7.160 31.470 8.871 1.00 61.28 110 GLY A O 1
ATOM 857 N N . PHE A 1 111 ? 5.301 30.562 9.724 1.00 62.59 111 PHE A N 1
ATOM 858 C CA . PHE A 1 111 ? 4.420 31.435 8.948 1.00 62.59 111 PHE A CA 1
ATOM 859 C C . PHE A 1 111 ? 4.514 32.891 9.421 1.00 62.59 111 PHE A C 1
ATOM 861 O O . PHE A 1 111 ? 4.420 33.148 10.627 1.0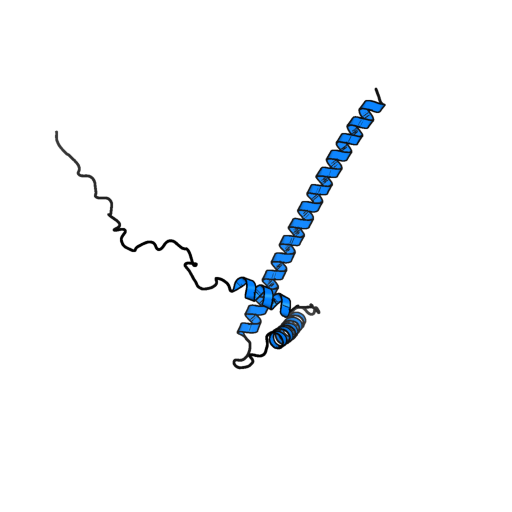0 62.59 111 PHE A O 1
ATOM 868 N N . PRO A 1 112 ? 4.654 33.854 8.493 1.00 59.59 112 PRO A N 1
ATOM 869 C CA . PRO A 1 112 ? 4.617 35.263 8.837 1.00 59.59 112 PRO A CA 1
ATOM 870 C C . PRO A 1 112 ? 3.247 35.598 9.432 1.00 59.59 112 PRO A C 1
ATOM 872 O O . PRO A 1 112 ? 2.203 35.369 8.820 1.00 59.59 112 PRO A O 1
ATOM 875 N N . LYS A 1 113 ? 3.259 36.114 10.662 1.00 61.12 113 LYS A N 1
ATOM 876 C CA . LYS A 1 113 ? 2.067 36.593 11.357 1.00 61.12 113 LYS A CA 1
ATOM 877 C C . LYS A 1 113 ? 1.618 37.862 10.635 1.00 61.12 113 LYS A C 1
ATOM 879 O O . LYS A 1 113 ? 2.279 38.888 10.735 1.00 61.12 113 LYS A O 1
ATOM 884 N N . VAL A 1 114 ? 0.561 37.769 9.833 1.00 59.19 114 VAL A N 1
ATOM 885 C CA . VAL A 1 114 ? -0.042 38.952 9.213 1.00 59.19 114 VAL A CA 1
ATOM 886 C C . VAL A 1 114 ? -0.773 39.694 10.327 1.00 59.19 114 VAL A C 1
ATOM 888 O O . VAL A 1 114 ? -1.727 39.161 10.896 1.00 59.19 114 VAL A O 1
ATOM 891 N N . ASP A 1 115 ? -0.284 40.875 10.700 1.00 54.50 115 ASP A N 1
ATOM 892 C CA . ASP A 1 115 ? -0.929 41.696 11.721 1.00 54.50 115 ASP A CA 1
ATOM 893 C C . ASP A 1 115 ? -2.342 42.099 11.250 1.00 54.50 115 ASP A C 1
ATOM 895 O O . ASP A 1 115 ? -2.498 42.517 10.100 1.00 54.50 115 ASP A O 1
ATOM 899 N N . PRO A 1 116 ? -3.386 42.034 12.102 1.00 49.03 116 PRO A N 1
ATOM 900 C CA . PRO A 1 116 ? -4.761 42.369 11.711 1.00 49.03 116 PRO A CA 1
ATOM 901 C C . PRO A 1 116 ? -5.008 43.859 11.409 1.00 49.03 116 PRO A C 1
ATOM 903 O O . PRO A 1 116 ? -6.153 44.260 11.224 1.00 49.03 116 PRO A O 1
ATOM 906 N N . SER A 1 117 ? -3.968 44.692 11.358 1.00 48.12 117 SER A N 1
ATOM 907 C CA . SER A 1 117 ? -4.071 46.132 11.109 1.00 48.12 117 SER A CA 1
ATOM 908 C C . SER A 1 117 ? -3.605 46.489 9.701 1.00 48.12 117 SER A C 1
ATOM 910 O O . SER A 1 117 ? -2.716 47.313 9.513 1.00 48.12 117 SER A O 1
ATOM 912 N N . ALA A 1 118 ? -4.228 45.886 8.696 1.00 43.25 118 ALA A N 1
ATOM 913 C CA . ALA A 1 118 ? -4.330 46.510 7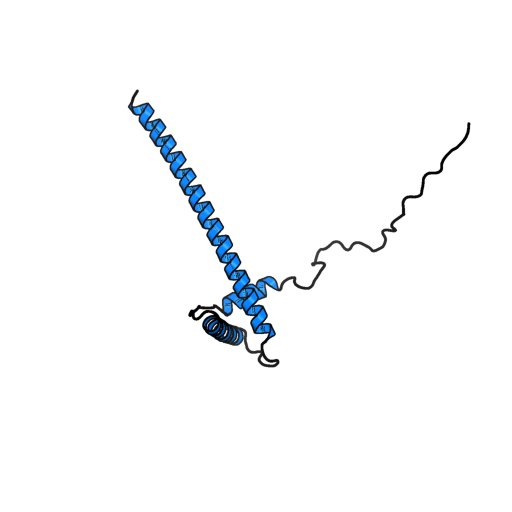.386 1.00 43.25 118 ALA A CA 1
ATOM 914 C C . ALA A 1 118 ? -5.785 46.947 7.229 1.00 43.25 118 ALA A C 1
ATOM 916 O O . ALA A 1 118 ? -6.639 46.179 6.791 1.00 43.25 118 ALA A O 1
ATOM 917 N N . THR A 1 119 ? -6.073 48.178 7.658 1.00 37.50 119 THR A N 1
ATOM 918 C CA . THR A 1 119 ? -7.295 48.887 7.286 1.00 37.50 119 THR A CA 1
ATOM 919 C C . THR A 1 119 ? -7.424 48.789 5.773 1.00 37.50 119 THR A C 1
ATOM 921 O O . THR A 1 119 ? -6.625 49.363 5.036 1.00 37.50 119 THR A O 1
ATOM 924 N N . VAL A 1 120 ? -8.401 48.013 5.310 1.00 43.53 120 VAL A N 1
ATOM 925 C CA . VAL A 1 120 ? -8.846 48.043 3.922 1.00 43.53 120 VAL A CA 1
ATOM 926 C C . VAL A 1 120 ? -9.454 49.425 3.722 1.00 43.53 120 VAL A C 1
ATOM 928 O O . VAL A 1 120 ? -10.612 49.661 4.059 1.00 43.53 120 VAL A O 1
ATOM 931 N N . THR A 1 121 ? -8.654 50.375 3.248 1.00 40.50 121 THR A N 1
ATOM 932 C CA . THR A 1 121 ? -9.175 51.635 2.733 1.00 40.50 121 THR A CA 1
ATOM 933 C C . THR A 1 121 ? -9.885 51.297 1.427 1.00 40.50 121 THR A C 1
ATOM 935 O O . THR A 1 121 ? -9.247 51.005 0.416 1.00 40.50 121 THR A O 1
ATOM 938 N N . SER A 1 122 ? -11.217 51.256 1.473 1.00 40.97 122 SER A N 1
ATOM 939 C CA . SER A 1 122 ? -12.065 51.249 0.281 1.00 40.97 122 SER A CA 1
ATOM 940 C C . SER A 1 122 ? -11.627 52.370 -0.672 1.00 40.97 122 SER A C 1
ATOM 942 O O . SER A 1 122 ? -11.358 53.475 -0.197 1.00 40.97 122 SER A O 1
ATOM 944 N N . PRO A 1 123 ? -11.556 52.136 -1.994 1.00 43.09 123 PRO A N 1
ATOM 945 C CA . PRO A 1 123 ? -11.230 53.196 -2.936 1.00 43.09 123 PRO A CA 1
ATOM 946 C C . PRO A 1 123 ? -12.372 54.220 -2.985 1.00 43.09 123 PRO A C 1
ATOM 948 O O . PRO A 1 123 ? -13.507 53.903 -3.342 1.00 43.09 123 PRO A O 1
ATOM 951 N N . GLU A 1 124 ? -12.042 55.442 -2.579 1.00 39.41 124 GLU A N 1
ATOM 952 C CA . GLU A 1 124 ? -12.877 56.638 -2.630 1.00 39.41 124 GLU A CA 1
ATOM 953 C C . GLU A 1 124 ? -13.230 56.982 -4.086 1.00 39.41 124 GLU A C 1
ATOM 955 O O . GLU A 1 124 ? -12.372 57.003 -4.971 1.00 39.41 124 GLU A O 1
ATOM 960 N N . ALA A 1 125 ? -14.524 57.194 -4.334 1.00 41.66 125 ALA A N 1
ATOM 961 C CA . ALA A 1 125 ? -15.074 57.544 -5.635 1.00 41.66 125 ALA A CA 1
ATOM 962 C C . ALA A 1 125 ? -14.563 58.918 -6.102 1.00 41.66 125 ALA A C 1
ATOM 964 O O . ALA A 1 125 ? -14.550 59.883 -5.341 1.00 41.66 125 ALA A O 1
ATOM 965 N N . ALA A 1 126 ? -14.169 58.996 -7.375 1.00 48.44 126 ALA A N 1
ATOM 966 C CA . ALA A 1 126 ? -13.678 60.208 -8.023 1.00 48.44 126 ALA A CA 1
ATOM 967 C C . ALA A 1 126 ? -14.709 61.356 -7.970 1.00 48.44 126 ALA A C 1
ATOM 969 O O . ALA A 1 126 ? -15.880 61.129 -8.294 1.00 48.44 126 ALA A O 1
ATOM 970 N N . PRO A 1 127 ? -14.305 62.598 -7.646 1.00 47.72 127 PRO A N 1
ATOM 971 C CA . PRO A 1 127 ? -15.171 63.748 -7.827 1.00 47.72 127 PRO A CA 1
ATOM 972 C C . PRO A 1 127 ? -15.221 64.143 -9.309 1.00 47.72 127 PRO A C 1
ATOM 974 O O . PRO A 1 127 ? -14.209 64.446 -9.939 1.00 47.72 127 PRO A O 1
ATOM 977 N N . SER A 1 128 ? -16.440 64.135 -9.846 1.00 43.75 128 SER A N 1
ATOM 978 C CA . SER A 1 128 ? -16.810 64.738 -11.124 1.00 43.75 128 SER A CA 1
ATOM 979 C C . SER A 1 128 ? -16.594 66.252 -11.037 1.00 43.75 128 SER A C 1
ATOM 981 O O . SER A 1 128 ? -17.271 66.923 -10.259 1.00 43.75 128 SER A O 1
ATOM 983 N N . SER A 1 129 ? -15.648 66.796 -11.805 1.00 43.69 129 SER A N 1
ATOM 984 C CA . SER A 1 129 ? -15.542 68.242 -12.021 1.00 43.69 129 SER A CA 1
ATOM 985 C C . SER A 1 129 ? -16.295 68.607 -13.290 1.00 43.69 129 SER A C 1
ATOM 987 O O . SER A 1 129 ? -15.828 68.363 -14.400 1.00 43.69 129 SER A O 1
ATOM 989 N N . ASP A 1 130 ? -17.477 69.171 -13.070 1.00 44.56 130 ASP A N 1
ATOM 990 C CA . ASP A 1 130 ? -18.256 69.922 -14.044 1.00 44.56 130 ASP A CA 1
ATOM 991 C C . ASP A 1 130 ? -17.733 71.360 -14.187 1.00 44.56 130 ASP A C 1
ATOM 993 O O . ASP A 1 130 ? -17.236 71.950 -13.221 1.00 44.56 130 ASP A O 1
ATOM 997 N N . ASN A 1 131 ? -18.025 71.908 -15.373 1.00 38.53 131 ASN A N 1
ATOM 998 C CA . ASN A 1 131 ? -18.044 73.313 -15.815 1.00 38.53 131 ASN A CA 1
ATOM 999 C C . ASN A 1 131 ? -16.787 73.873 -16.505 1.00 38.53 131 ASN A C 1
ATOM 1001 O O . ASN A 1 131 ? -15.669 73.644 -16.048 1.00 38.53 131 ASN A O 1
ATOM 1005 N N . PRO A 1 132 ? -16.969 74.844 -17.421 1.00 52.25 132 PRO A N 1
ATOM 1006 C CA . PRO A 1 132 ? -17.876 74.881 -18.577 1.00 52.25 132 PRO A CA 1
ATOM 1007 C C . PRO A 1 132 ? -17.138 75.192 -19.899 1.00 52.25 132 PRO A C 1
ATOM 1009 O O . PRO A 1 132 ? -15.950 75.586 -19.861 1.00 52.25 132 PRO A O 1
#

Foldseek 3Di:
DVVVVVVVVVVVVVVVCVVVVVVVVVVVVVVVVVVVVVVLVVLLVLLVVVVVVDDPPPDDPLVVSLVVSQVVSQVVCCVVPVDRDGHGSNSSVVSNVVVPVPVPDPPDDPDPDDPPPPPPPDDDDDDDDDDD

Organism: Pteropus alecto (NCBI:txid9402)

pLDDT: mean 81.12, std 19.27, range [37.5, 97.81]